Protein AF-A0A2E0Y8W6-F1 (afdb_monomer_lite)

Structure (mmCIF, N/CA/C/O backbone):
data_AF-A0A2E0Y8W6-F1
#
_entry.id   AF-A0A2E0Y8W6-F1
#
loop_
_atom_site.group_PDB
_atom_site.id
_atom_site.type_symbol
_atom_site.label_atom_id
_atom_site.label_alt_id
_atom_site.label_comp_id
_atom_site.label_asym_id
_at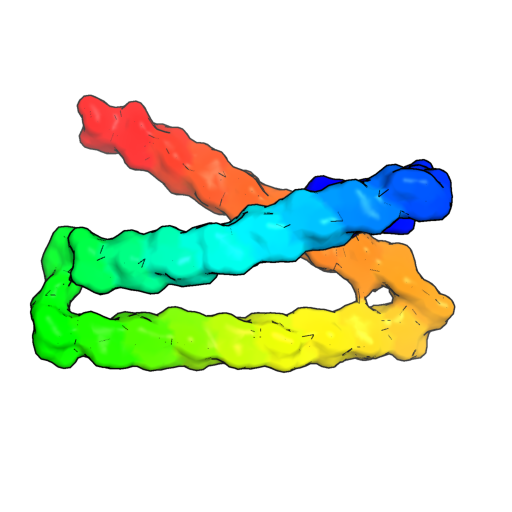om_site.label_entity_id
_atom_site.label_seq_id
_atom_site.pdbx_PDB_ins_code
_atom_site.Cartn_x
_atom_site.Cartn_y
_atom_site.Cartn_z
_atom_site.occupancy
_atom_site.B_iso_or_equiv
_atom_site.auth_seq_id
_atom_site.auth_comp_id
_atom_site.auth_asym_id
_atom_site.auth_atom_id
_atom_site.pdbx_PDB_model_num
ATOM 1 N N . GLY A 1 1 ? 3.434 7.412 -4.539 1.00 54.44 1 GLY A N 1
ATOM 2 C CA . GLY A 1 1 ? 2.607 8.550 -4.978 1.00 54.44 1 GLY A CA 1
ATOM 3 C C . GLY A 1 1 ? 3.491 9.716 -5.358 1.00 54.44 1 GLY A C 1
ATOM 4 O O . GLY A 1 1 ? 4.162 9.628 -6.373 1.00 54.44 1 GLY A O 1
ATOM 5 N N . ALA A 1 2 ? 3.570 10.751 -4.516 1.00 51.50 2 ALA A N 1
ATOM 6 C CA . ALA A 1 2 ? 4.391 11.941 -4.780 1.00 51.50 2 ALA A CA 1
ATOM 7 C C . ALA A 1 2 ? 5.888 11.631 -4.984 1.00 51.50 2 ALA A C 1
ATOM 9 O O . ALA A 1 2 ? 6.490 12.163 -5.902 1.00 51.50 2 ALA A O 1
ATOM 10 N N . ALA A 1 3 ? 6.470 10.703 -4.214 1.00 54.19 3 ALA A N 1
ATOM 11 C CA . ALA A 1 3 ? 7.861 10.272 -4.402 1.00 54.19 3 ALA A CA 1
ATOM 12 C C . ALA A 1 3 ? 8.095 9.479 -5.706 1.00 54.19 3 ALA A C 1
ATOM 14 O O . ALA A 1 3 ? 9.148 9.580 -6.320 1.00 54.19 3 ALA A O 1
ATOM 15 N N . SER A 1 4 ? 7.089 8.728 -6.162 1.00 57.12 4 SER A N 1
ATOM 16 C CA . SER A 1 4 ? 7.111 7.994 -7.437 1.00 57.12 4 SER A CA 1
ATOM 17 C C . SER A 1 4 ? 7.031 8.952 -8.632 1.00 57.12 4 SER A C 1
ATOM 19 O O . SER A 1 4 ? 7.714 8.760 -9.627 1.00 57.12 4 SER A O 1
ATOM 21 N N . LEU A 1 5 ? 6.235 10.019 -8.507 1.00 56.97 5 LEU A N 1
ATOM 22 C CA . LEU A 1 5 ? 6.200 11.124 -9.466 1.00 56.97 5 LEU A CA 1
ATOM 23 C C . LEU A 1 5 ? 7.489 11.957 -9.423 1.00 56.97 5 LEU A C 1
ATOM 25 O O . LEU A 1 5 ? 7.983 12.353 -10.468 1.00 56.97 5 LEU A O 1
ATOM 29 N N . ALA A 1 6 ? 8.076 12.173 -8.245 1.00 55.38 6 ALA A N 1
ATOM 30 C CA . ALA A 1 6 ? 9.354 12.871 -8.107 1.00 55.38 6 ALA A CA 1
ATOM 31 C C . ALA A 1 6 ? 10.516 12.096 -8.759 1.00 55.38 6 ALA A C 1
ATOM 33 O O . ALA A 1 6 ? 11.370 12.709 -9.393 1.00 55.38 6 ALA A O 1
ATOM 34 N N . LEU A 1 7 ? 10.499 10.758 -8.683 1.00 56.00 7 LEU A N 1
ATOM 35 C CA . LEU A 1 7 ? 11.439 9.869 -9.381 1.00 56.00 7 LEU A CA 1
ATOM 36 C C . LEU A 1 7 ? 11.374 9.982 -10.913 1.00 56.00 7 LEU A C 1
ATOM 38 O O . LEU A 1 7 ? 12.354 9.665 -11.578 1.00 56.00 7 LEU A O 1
ATOM 42 N N . LEU A 1 8 ? 10.243 10.425 -11.474 1.00 57.44 8 LEU A N 1
ATOM 43 C CA . LEU A 1 8 ? 10.091 10.665 -12.913 1.00 57.44 8 LEU A CA 1
ATOM 44 C C . LEU A 1 8 ? 10.596 12.050 -13.350 1.00 57.44 8 LEU A C 1
ATOM 46 O O . LEU A 1 8 ? 10.738 12.262 -14.551 1.00 57.44 8 LEU A O 1
ATOM 50 N N . VAL A 1 9 ? 10.815 12.996 -12.422 1.00 63.28 9 VAL A N 1
ATOM 51 C CA . VAL A 1 9 ? 10.927 14.423 -12.776 1.00 63.28 9 VAL A CA 1
ATOM 52 C C . VAL A 1 9 ? 12.262 15.091 -12.395 1.00 63.28 9 VAL A C 1
ATOM 54 O O . VAL A 1 9 ? 12.588 16.063 -13.067 1.00 63.28 9 VAL A O 1
ATOM 57 N N . VAL A 1 10 ? 13.058 14.673 -11.386 1.00 61.12 10 VAL A N 1
ATOM 58 C CA . VAL A 1 10 ? 14.062 15.625 -10.820 1.00 61.12 10 VAL A CA 1
ATOM 59 C C . VAL A 1 10 ? 15.423 15.080 -10.329 1.00 61.12 10 VAL A C 1
ATOM 61 O O . VAL A 1 10 ? 15.516 14.007 -9.738 1.00 61.12 10 VAL A O 1
ATOM 64 N N . ASP A 1 11 ? 16.435 15.940 -10.549 1.00 64.38 11 ASP A N 1
ATOM 65 C CA . ASP A 1 11 ? 17.792 16.120 -9.993 1.00 64.38 11 ASP A CA 1
ATOM 66 C C . ASP A 1 11 ? 18.287 15.255 -8.805 1.00 64.38 11 ASP A C 1
ATOM 68 O O . ASP A 1 11 ? 17.585 15.100 -7.798 1.00 64.38 11 ASP A O 1
ATOM 72 N N . PRO A 1 12 ? 19.583 14.850 -8.815 1.00 66.12 12 PRO A N 1
ATOM 73 C CA . PRO A 1 12 ? 20.219 14.031 -7.770 1.00 66.12 12 PRO A CA 1
ATOM 74 C C . PRO A 1 12 ? 20.109 14.578 -6.338 1.00 66.12 12 PRO A C 1
ATOM 76 O O . PRO A 1 12 ? 20.188 13.811 -5.379 1.00 66.12 12 PRO A O 1
ATOM 79 N N . LEU A 1 13 ? 19.942 15.895 -6.173 1.00 69.75 13 LEU A N 1
ATOM 80 C C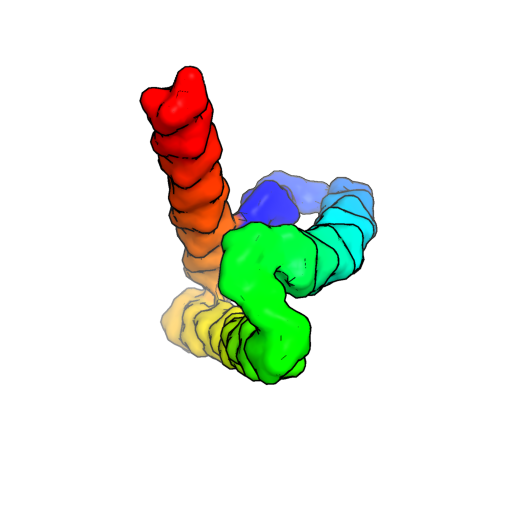A . LEU A 1 13 ? 19.982 16.564 -4.868 1.00 69.75 13 LEU A CA 1
ATOM 81 C C . LEU A 1 13 ? 18.647 16.499 -4.100 1.00 69.75 13 LEU A C 1
ATOM 83 O O . LEU A 1 13 ? 18.641 16.538 -2.870 1.00 69.75 13 LEU A O 1
ATOM 87 N N . VAL A 1 14 ? 17.513 16.371 -4.798 1.00 72.00 14 VAL A N 1
ATOM 88 C CA . VAL A 1 14 ? 16.165 16.362 -4.186 1.00 72.00 14 VAL A CA 1
ATOM 89 C C . VAL A 1 14 ? 15.736 14.948 -3.776 1.00 72.00 14 VAL A C 1
ATOM 91 O O . VAL A 1 14 ? 14.965 14.762 -2.829 1.00 72.00 14 VAL A O 1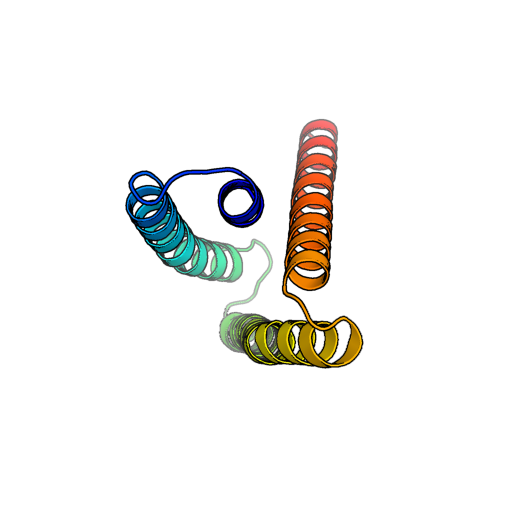
ATOM 94 N N . LEU A 1 15 ? 16.289 13.938 -4.447 1.00 73.44 15 LEU A N 1
ATOM 95 C CA . LEU A 1 15 ? 16.018 12.526 -4.206 1.00 73.44 15 LEU A CA 1
ATOM 96 C C . LEU A 1 15 ? 16.228 12.073 -2.742 1.00 73.44 15 LEU A C 1
ATOM 98 O O . LEU A 1 15 ? 15.307 11.466 -2.189 1.00 73.44 15 LEU A O 1
ATOM 102 N N . PRO A 1 16 ? 17.359 12.364 -2.065 1.00 79.62 16 PRO A N 1
ATOM 103 C CA . PRO A 1 16 ? 17.565 11.903 -0.691 1.00 79.62 16 PRO A CA 1
ATOM 104 C C . PRO A 1 16 ? 16.548 12.508 0.284 1.00 79.62 16 PRO A C 1
ATOM 106 O O . PRO A 1 16 ? 16.040 11.802 1.153 1.00 79.62 16 PRO A O 1
ATOM 109 N N . VAL A 1 17 ? 16.181 13.781 0.110 1.00 80.88 17 VAL A N 1
ATOM 110 C CA . VAL A 1 17 ? 15.181 14.452 0.956 1.00 80.88 17 VAL A CA 1
ATOM 111 C C . VAL A 1 17 ? 13.806 13.805 0.785 1.00 80.88 17 VAL A C 1
ATOM 113 O O . VAL A 1 17 ? 13.134 13.506 1.774 1.00 80.88 17 VAL A O 1
ATOM 116 N N . ALA A 1 18 ? 13.404 13.524 -0.458 1.00 75.62 18 ALA A N 1
ATOM 117 C CA . ALA A 1 18 ? 12.142 12.848 -0.747 1.00 75.62 18 ALA A CA 1
ATOM 118 C C . ALA A 1 18 ? 12.091 11.433 -0.142 1.00 75.62 18 ALA A C 1
ATOM 120 O O . ALA A 1 18 ? 11.068 11.046 0.431 1.00 75.62 18 ALA A O 1
ATOM 121 N N . LEU A 1 19 ? 13.195 10.682 -0.210 1.00 79.12 19 LEU A N 1
ATOM 122 C CA . LEU A 1 19 ? 13.298 9.342 0.375 1.00 79.12 19 LEU A CA 1
ATOM 123 C C . LEU A 1 19 ? 13.245 9.366 1.908 1.00 79.12 19 LEU A C 1
ATOM 125 O O . LEU A 1 19 ? 12.554 8.534 2.500 1.00 79.12 19 LEU A O 1
ATOM 129 N N . VAL A 1 20 ? 13.912 10.329 2.553 1.00 84.44 20 VAL A N 1
ATOM 130 C CA . VAL A 1 20 ? 13.868 10.507 4.016 1.00 84.44 20 VAL A CA 1
ATOM 131 C C . VAL A 1 20 ? 12.450 10.839 4.477 1.00 84.44 20 VAL A C 1
ATOM 133 O O . VAL A 1 20 ? 11.925 10.174 5.373 1.00 84.44 20 VAL A O 1
ATOM 136 N N . LEU A 1 21 ? 11.791 11.803 3.829 1.00 80.56 21 LEU A N 1
ATOM 137 C CA . LEU A 1 21 ? 10.406 12.162 4.147 1.00 80.56 21 LEU A CA 1
ATOM 138 C C . LEU A 1 21 ? 9.452 10.983 3.923 1.00 80.56 21 LEU A C 1
ATOM 140 O O . LEU A 1 21 ? 8.598 10.711 4.767 1.00 80.56 21 LEU A O 1
ATOM 144 N N . GLN A 1 22 ? 9.622 10.231 2.833 1.00 80.31 22 GLN A N 1
ATOM 145 C CA . GLN A 1 22 ? 8.838 9.022 2.582 1.00 80.31 22 GLN A CA 1
ATOM 146 C C . GLN A 1 22 ? 9.080 7.946 3.652 1.00 80.31 22 GLN A C 1
ATOM 148 O O . GLN A 1 22 ? 8.143 7.241 4.032 1.00 80.31 22 GLN A O 1
ATOM 153 N N . GLY A 1 23 ? 10.320 7.791 4.123 1.00 80.62 23 GLY A N 1
ATOM 154 C CA . GLY A 1 23 ? 10.672 6.900 5.227 1.00 80.62 23 GLY A CA 1
ATOM 155 C C . GLY A 1 23 ? 9.931 7.267 6.509 1.00 80.62 23 GLY A C 1
ATOM 156 O O . GLY A 1 23 ? 9.260 6.413 7.089 1.00 80.62 23 GLY A O 1
ATOM 157 N N . LEU A 1 24 ? 9.983 8.544 6.889 1.00 83.81 24 LEU A N 1
ATOM 158 C CA . LEU A 1 24 ? 9.343 9.054 8.100 1.00 83.81 24 LEU A CA 1
ATOM 159 C C . LEU A 1 24 ? 7.820 8.875 8.065 1.00 83.81 24 LEU A C 1
ATOM 161 O O . LEU A 1 24 ? 7.240 8.335 9.004 1.00 83.81 24 LEU A O 1
ATOM 165 N N . VAL A 1 25 ? 7.186 9.274 6.958 1.00 82.94 25 VAL A N 1
ATOM 166 C CA . VAL A 1 25 ? 5.734 9.140 6.763 1.00 82.94 25 VAL A CA 1
ATOM 167 C C . VAL A 1 25 ? 5.303 7.673 6.801 1.00 82.94 25 VAL A C 1
ATOM 169 O O . VAL A 1 25 ? 4.284 7.345 7.401 1.00 82.94 25 VAL A O 1
ATOM 172 N N . ARG A 1 26 ? 6.072 6.769 6.185 1.00 80.12 26 ARG A N 1
ATOM 173 C CA . ARG A 1 26 ? 5.748 5.335 6.171 1.00 80.12 26 ARG A CA 1
ATOM 174 C C . ARG A 1 26 ? 5.860 4.708 7.560 1.00 80.12 26 ARG A C 1
ATOM 176 O O . ARG A 1 26 ? 4.996 3.917 7.928 1.00 80.12 26 ARG A O 1
ATOM 183 N N . ALA A 1 27 ? 6.904 5.056 8.311 1.00 80.31 27 ALA A N 1
ATOM 184 C CA . ALA A 1 27 ? 7.118 4.528 9.654 1.00 80.31 27 ALA A CA 1
ATOM 185 C C . ALA A 1 27 ? 6.007 4.966 10.619 1.00 80.31 27 ALA A C 1
ATOM 187 O O . ALA A 1 27 ? 5.496 4.141 11.372 1.00 80.31 27 ALA A O 1
ATOM 188 N N . SER A 1 28 ? 5.585 6.232 10.560 1.00 82.56 28 SER A N 1
ATOM 189 C CA . SER A 1 28 ? 4.516 6.742 11.425 1.00 82.56 28 SER A CA 1
ATOM 190 C C . SER A 1 28 ? 3.134 6.195 11.054 1.00 82.56 28 SER A C 1
ATOM 192 O O . SER A 1 28 ? 2.357 5.850 11.944 1.00 82.56 28 SER A O 1
ATOM 194 N N . LEU A 1 29 ? 2.834 6.057 9.757 1.00 85.62 29 LEU A N 1
ATOM 195 C CA . LEU A 1 29 ? 1.549 5.530 9.283 1.00 85.62 29 LEU A CA 1
ATOM 196 C C . LEU A 1 29 ? 1.278 4.104 9.759 1.00 85.62 29 LEU A C 1
ATOM 198 O O . LEU A 1 29 ? 0.143 3.808 10.121 1.00 85.62 29 LEU A O 1
ATOM 202 N N . MET A 1 30 ? 2.295 3.237 9.778 1.00 84.81 30 MET A N 1
ATOM 203 C CA . MET A 1 30 ? 2.132 1.847 10.216 1.00 84.81 30 MET A CA 1
ATOM 204 C C . MET A 1 30 ? 1.618 1.770 11.659 1.00 84.81 30 MET A C 1
ATOM 206 O O . MET A 1 30 ? 0.674 1.037 11.948 1.00 84.81 30 MET A O 1
ATOM 210 N N . THR A 1 31 ? 2.190 2.579 12.552 1.00 84.62 31 THR A N 1
ATOM 211 C CA . THR A 1 31 ? 1.788 2.637 13.961 1.00 84.62 31 THR A CA 1
ATOM 212 C C . THR A 1 31 ? 0.366 3.166 14.114 1.00 84.62 31 THR A C 1
ATOM 214 O O . THR A 1 31 ? -0.442 2.569 14.821 1.00 84.62 31 THR A O 1
ATOM 217 N N . VAL A 1 32 ? 0.035 4.252 13.409 1.00 85.81 32 VAL A N 1
ATOM 218 C CA . VAL A 1 32 ? -1.311 4.845 13.443 1.00 85.81 32 VAL A CA 1
ATOM 219 C C . VAL A 1 32 ? -2.362 3.864 12.923 1.00 85.81 32 VAL A C 1
ATOM 221 O O . VAL A 1 32 ? -3.421 3.744 13.530 1.00 85.81 32 VAL A O 1
ATOM 224 N N . LEU A 1 33 ? -2.074 3.136 11.841 1.00 83.81 33 LEU A N 1
ATOM 225 C CA . LEU A 1 33 ? -2.983 2.142 11.261 1.00 83.81 33 LEU A CA 1
ATOM 226 C C . LEU A 1 33 ? -3.320 1.022 12.249 1.00 83.81 33 LEU A C 1
ATOM 228 O O . LEU A 1 33 ? -4.490 0.675 12.388 1.00 83.81 33 LEU A O 1
ATOM 232 N N . ILE A 1 34 ? -2.321 0.492 12.959 1.00 84.44 34 ILE A N 1
ATOM 233 C CA . ILE A 1 34 ? -2.538 -0.561 13.960 1.00 84.44 34 ILE A CA 1
ATOM 234 C C . ILE A 1 34 ? -3.327 -0.022 15.156 1.00 84.44 34 ILE A C 1
ATOM 236 O O . ILE A 1 34 ? -4.281 -0.667 15.584 1.00 84.44 34 ILE A O 1
ATOM 240 N N . LEU A 1 35 ? -2.974 1.161 15.672 1.00 84.44 35 LEU A N 1
ATOM 241 C CA . LEU A 1 35 ? -3.714 1.777 16.778 1.00 84.44 35 LEU A CA 1
ATOM 242 C C . LEU A 1 35 ? -5.176 2.023 16.393 1.00 84.44 35 LEU A C 1
ATOM 244 O O . LEU A 1 35 ? -6.074 1.613 17.115 1.00 84.44 35 LEU A O 1
ATOM 248 N N . THR A 1 36 ? -5.414 2.568 15.200 1.00 83.88 36 THR A N 1
ATOM 249 C CA . THR A 1 36 ? -6.769 2.800 14.673 1.00 83.88 36 THR A CA 1
ATOM 250 C C . THR A 1 36 ? -7.557 1.496 14.529 1.00 83.88 36 THR A C 1
ATOM 252 O O . THR A 1 36 ? -8.758 1.469 14.779 1.00 83.88 36 THR A O 1
ATOM 255 N N . LEU A 1 37 ? -6.899 0.405 14.124 1.00 80.56 37 LEU A N 1
ATOM 256 C CA . LEU A 1 37 ? -7.523 -0.913 14.016 1.00 80.56 37 LEU A CA 1
ATOM 257 C C . LEU A 1 37 ? -7.949 -1.449 15.391 1.00 80.56 37 LEU A C 1
ATOM 259 O O . LEU A 1 37 ? -9.045 -1.983 15.518 1.00 80.56 37 LEU A O 1
ATOM 263 N N . VAL A 1 38 ? -7.092 -1.310 16.407 1.00 78.69 38 VAL A N 1
ATOM 264 C CA . VAL A 1 38 ? -7.340 -1.804 17.773 1.00 78.69 38 VAL A CA 1
ATOM 265 C C . VAL A 1 38 ? -8.359 -0.941 18.519 1.00 78.69 38 VAL A C 1
ATOM 267 O O . VAL A 1 38 ? -9.160 -1.470 19.284 1.00 78.69 38 VAL A O 1
ATOM 270 N N . GLU A 1 39 ? -8.361 0.367 18.279 1.00 82.06 39 GLU A N 1
ATOM 271 C CA . GLU A 1 39 ? -9.297 1.326 18.881 1.00 82.06 39 GLU A CA 1
ATOM 272 C C . GLU A 1 39 ? -10.656 1.373 18.160 1.00 82.06 39 GLU A C 1
ATOM 274 O O . GLU A 1 39 ? -11.535 2.148 18.543 1.00 82.06 39 GLU A O 1
ATOM 279 N N . LEU A 1 40 ? -10.851 0.561 17.114 1.00 82.06 40 LEU A N 1
ATOM 280 C CA . LEU A 1 40 ? -12.049 0.612 16.288 1.00 82.06 40 LEU A CA 1
ATOM 281 C C . LEU A 1 40 ? -13.306 0.265 17.118 1.00 82.06 40 LEU A C 1
ATOM 283 O O . LEU A 1 40 ? -13.406 -0.845 17.655 1.00 82.06 40 LEU A O 1
ATOM 287 N N . PRO A 1 41 ? -14.301 1.171 17.212 1.00 67.81 41 PRO A N 1
ATOM 288 C CA . PRO A 1 41 ? -15.495 0.936 18.014 1.00 67.81 41 PRO A CA 1
ATOM 289 C C . PRO A 1 41 ? -16.286 -0.248 17.447 1.00 67.81 41 PRO A C 1
ATOM 291 O O . PRO A 1 41 ? -16.684 -0.251 16.284 1.00 67.81 41 PRO A O 1
ATOM 294 N N . GLY A 1 42 ? -16.502 -1.267 18.280 1.00 71.94 42 GLY A N 1
ATOM 295 C CA . GLY A 1 42 ? -17.152 -2.525 17.893 1.00 71.94 42 GLY A CA 1
ATOM 296 C C . GLY A 1 42 ? -16.193 -3.703 17.697 1.00 71.94 42 GLY A C 1
ATOM 297 O O . GLY A 1 42 ? -16.662 -4.833 17.546 1.00 71.94 42 GLY A O 1
ATOM 298 N N . LEU A 1 43 ? -14.874 -3.484 17.753 1.00 78.50 43 LEU A N 1
ATOM 299 C CA . LEU A 1 43 ? -13.906 -4.574 17.821 1.00 78.50 43 LEU A CA 1
ATOM 300 C C . LEU A 1 43 ? -13.809 -5.095 19.262 1.00 78.50 43 LEU A C 1
ATOM 302 O O . LEU A 1 43 ? -13.235 -4.457 20.139 1.00 78.50 43 LEU A O 1
ATOM 306 N N . ASP A 1 44 ? -14.387 -6.270 19.510 1.00 79.94 44 ASP A N 1
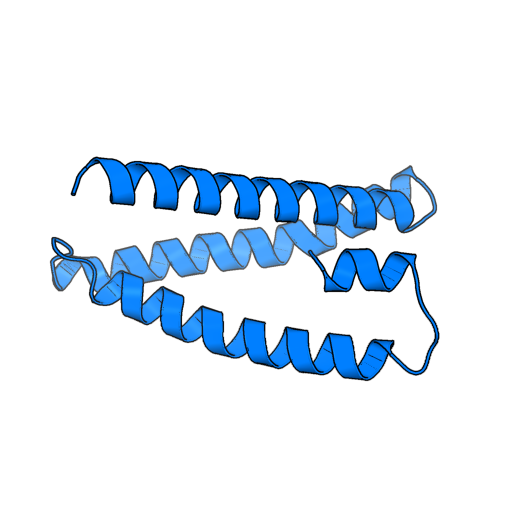ATOM 307 C CA . ASP A 1 44 ? -14.217 -6.973 20.786 1.00 79.94 44 ASP A CA 1
ATOM 308 C C . ASP A 1 44 ? -12.733 -7.351 20.968 1.00 79.94 44 ASP A C 1
ATOM 310 O O . ASP A 1 44 ? -12.071 -7.787 20.020 1.00 79.94 44 ASP A O 1
ATOM 314 N N . ALA A 1 45 ? -12.207 -7.225 22.190 1.00 78.44 45 ALA A N 1
ATOM 315 C CA . ALA A 1 45 ? -10.810 -7.510 22.522 1.00 78.44 45 ALA A CA 1
ATOM 316 C C . ALA A 1 45 ? -10.395 -8.936 22.115 1.00 78.44 45 ALA A C 1
ATOM 318 O O . ALA A 1 45 ? -9.246 -9.171 21.737 1.00 78.44 45 ALA A O 1
ATOM 319 N N . ARG A 1 46 ? -11.348 -9.880 22.095 1.00 83.56 46 ARG A N 1
ATOM 320 C CA . ARG A 1 46 ? -11.125 -11.255 21.616 1.00 83.56 46 ARG A CA 1
ATOM 321 C C . ARG A 1 46 ? -10.760 -11.351 20.126 1.00 83.56 46 ARG A C 1
ATOM 323 O O . ARG A 1 46 ? -10.182 -12.350 19.706 1.00 83.56 46 ARG A O 1
ATOM 330 N N . TYR A 1 47 ? -11.100 -10.338 19.330 1.00 84.06 47 TYR A N 1
ATOM 331 C CA . TYR A 1 47 ? -10.835 -10.267 17.890 1.00 84.06 47 TYR A CA 1
ATOM 332 C C . TYR A 1 47 ? -9.678 -9.333 17.525 1.00 84.06 47 TYR A C 1
ATOM 334 O O . TYR A 1 47 ? -9.267 -9.303 16.368 1.00 84.06 47 TYR A O 1
ATOM 342 N N . ALA A 1 48 ? -9.096 -8.612 18.487 1.00 82.25 48 ALA A N 1
ATOM 343 C CA . ALA A 1 48 ? -7.966 -7.720 18.224 1.00 82.25 48 ALA A CA 1
ATOM 344 C C . ALA A 1 48 ? -6.770 -8.463 17.596 1.00 82.25 48 ALA A C 1
ATOM 346 O O . ALA A 1 48 ? -6.147 -7.970 16.652 1.00 82.25 48 ALA A O 1
ATOM 347 N N . GLY A 1 49 ? -6.497 -9.690 18.059 1.00 84.56 49 GLY A N 1
ATOM 348 C CA . GLY A 1 49 ? -5.441 -10.541 17.504 1.00 84.56 49 GLY A CA 1
ATOM 349 C C . GLY A 1 49 ? -5.716 -11.001 16.068 1.00 84.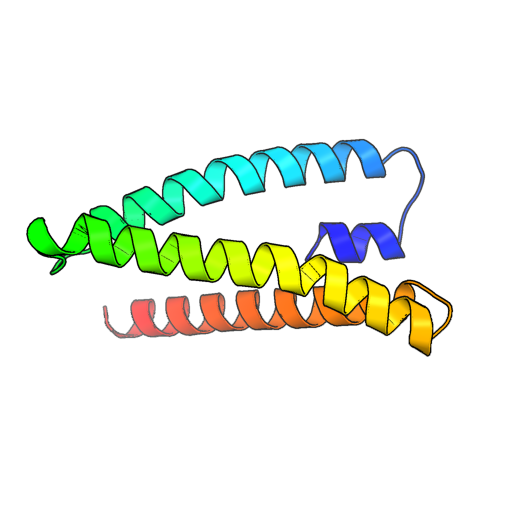56 49 GLY A C 1
ATOM 350 O O . GLY A 1 49 ? -4.816 -10.968 15.232 1.00 84.56 49 GLY A O 1
ATOM 351 N N . THR A 1 50 ? -6.957 -11.376 15.743 1.00 88.19 50 THR A N 1
ATOM 352 C CA . THR A 1 50 ? -7.341 -11.799 14.382 1.00 88.19 50 THR A CA 1
ATOM 353 C C . THR A 1 50 ? -7.412 -10.625 13.411 1.00 88.19 50 THR A C 1
ATOM 355 O O . THR A 1 50 ? -6.941 -10.752 12.281 1.00 88.19 50 THR A O 1
ATOM 358 N N . ALA A 1 51 ? -7.912 -9.467 13.848 1.00 86.25 51 ALA A N 1
ATOM 359 C CA . ALA A 1 51 ? -7.889 -8.235 13.063 1.00 86.25 51 ALA A CA 1
ATOM 360 C C . ALA A 1 51 ? -6.448 -7.816 12.735 1.00 86.25 51 ALA A C 1
ATOM 362 O O . ALA A 1 51 ? -6.130 -7.548 11.574 1.00 86.25 51 ALA A O 1
ATOM 363 N N . SER A 1 52 ? -5.559 -7.834 13.734 1.00 83.69 52 SER A N 1
ATOM 364 C CA . SER A 1 52 ? -4.135 -7.540 13.533 1.00 83.69 52 SER A CA 1
ATOM 365 C C . SER A 1 52 ? -3.495 -8.551 12.579 1.00 83.69 52 SER A C 1
ATOM 367 O O . SER A 1 52 ? -2.808 -8.158 11.640 1.00 83.69 52 SER A O 1
ATOM 369 N N . GLY A 1 53 ? -3.775 -9.848 12.750 1.00 88.31 53 GLY A N 1
ATOM 370 C CA . GLY A 1 53 ? -3.289 -10.901 11.854 1.00 88.31 53 GLY A CA 1
ATOM 371 C C . GLY A 1 53 ? -3.728 -10.710 10.397 1.00 88.31 53 GLY A C 1
ATOM 372 O O . GLY A 1 53 ? -2.915 -10.881 9.488 1.00 88.31 53 GLY A O 1
ATOM 373 N N . LEU A 1 54 ? -4.973 -10.288 10.156 1.00 90.31 54 LEU A N 1
ATOM 374 C CA . LEU A 1 54 ? -5.470 -9.977 8.811 1.00 90.31 54 LEU A CA 1
ATOM 375 C C . LEU A 1 54 ? -4.764 -8.752 8.210 1.00 90.31 54 LEU A C 1
ATOM 377 O O . LEU A 1 54 ? -4.364 -8.788 7.045 1.00 90.31 54 LEU A O 1
ATOM 381 N N . PHE A 1 55 ? -4.570 -7.697 9.007 1.00 87.12 55 PHE A N 1
ATOM 382 C CA . PHE A 1 55 ? -3.831 -6.503 8.594 1.00 87.12 55 PHE A CA 1
ATOM 383 C C . PHE A 1 55 ? -2.390 -6.843 8.187 1.00 87.12 55 PHE A C 1
ATOM 385 O O . PHE A 1 55 ? -1.951 -6.469 7.098 1.00 87.12 55 PHE A O 1
ATOM 392 N N . PHE A 1 56 ? -1.678 -7.616 9.011 1.00 87.56 56 PHE A N 1
ATOM 393 C CA . PHE A 1 56 ? -0.321 -8.065 8.698 1.00 87.56 56 PHE A CA 1
ATOM 394 C C . PHE A 1 56 ? -0.281 -8.993 7.483 1.00 87.56 56 PHE A C 1
ATOM 396 O O . PHE A 1 56 ? 0.577 -8.823 6.626 1.00 87.56 56 PHE A O 1
ATOM 403 N N . THR A 1 57 ? -1.237 -9.914 7.343 1.00 91.94 57 THR A N 1
ATOM 404 C CA . THR A 1 57 ? -1.311 -10.797 6.165 1.00 91.94 57 THR A CA 1
ATOM 405 C C . THR A 1 57 ? -1.452 -9.986 4.877 1.00 91.94 57 THR A C 1
ATOM 407 O O . THR A 1 57 ? -0.745 -10.237 3.902 1.00 91.94 57 THR A O 1
ATOM 410 N N . ALA A 1 58 ? -2.320 -8.971 4.870 1.00 89.75 58 ALA A N 1
ATOM 411 C CA . ALA A 1 58 ? -2.457 -8.074 3.727 1.00 89.75 58 ALA A CA 1
ATOM 412 C C . ALA A 1 58 ? -1.167 -7.275 3.459 1.00 89.75 58 ALA A C 1
ATOM 414 O O . ALA A 1 58 ? -0.794 -7.091 2.298 1.00 89.75 58 ALA A O 1
ATOM 415 N N . ALA A 1 59 ? -0.471 -6.834 4.513 1.00 87.06 59 ALA A N 1
ATOM 416 C CA . ALA A 1 59 ? 0.799 -6.122 4.398 1.00 87.06 59 ALA A CA 1
ATOM 417 C C . ALA A 1 59 ? 1.910 -6.998 3.796 1.00 87.06 59 ALA A C 1
ATOM 419 O O . ALA A 1 59 ? 2.610 -6.535 2.898 1.00 87.06 59 ALA A O 1
ATOM 420 N N . GLU A 1 60 ? 2.033 -8.257 4.218 1.00 91.25 60 GLU A N 1
ATOM 421 C CA . GLU A 1 60 ? 3.010 -9.212 3.674 1.00 91.25 60 GLU A CA 1
ATOM 422 C C . GLU A 1 60 ? 2.725 -9.525 2.201 1.00 91.25 60 GLU A C 1
ATOM 424 O O . GLU A 1 60 ? 3.615 -9.433 1.354 1.00 91.25 60 GLU A O 1
ATOM 429 N N . VAL A 1 61 ? 1.462 -9.805 1.857 1.00 92.69 61 VAL A N 1
ATOM 430 C CA . VAL A 1 61 ? 1.061 -10.048 0.462 1.00 92.69 61 VAL A CA 1
ATOM 431 C C . VAL A 1 61 ? 1.360 -8.824 -0.405 1.00 92.69 61 VAL A C 1
ATOM 433 O O . VAL A 1 61 ? 1.941 -8.961 -1.479 1.00 92.69 61 VAL A O 1
ATOM 436 N N . GLY A 1 62 ? 1.029 -7.617 0.059 1.00 87.94 62 GLY A N 1
ATOM 437 C CA . GLY A 1 62 ? 1.358 -6.380 -0.653 1.00 87.94 62 GLY A CA 1
ATOM 438 C C . GLY A 1 62 ? 2.867 -6.128 -0.762 1.00 87.94 62 GLY A C 1
ATOM 439 O O . GLY A 1 62 ? 3.346 -5.705 -1.816 1.00 87.94 62 GLY A O 1
ATOM 440 N N . GLY A 1 63 ? 3.618 -6.423 0.301 1.00 85.94 63 GLY A N 1
ATOM 441 C CA . GLY A 1 63 ? 5.071 -6.280 0.372 1.00 85.94 63 GLY A CA 1
ATOM 442 C C . GLY A 1 63 ? 5.813 -7.204 -0.590 1.00 85.94 63 GLY A C 1
ATOM 443 O O . GLY A 1 63 ? 6.831 -6.801 -1.145 1.00 85.94 63 GLY A O 1
ATOM 444 N N . VAL A 1 64 ? 5.269 -8.396 -0.847 1.00 93.19 64 VAL A N 1
ATOM 445 C CA . VAL A 1 64 ? 5.797 -9.351 -1.833 1.00 93.19 64 VAL A CA 1
ATOM 446 C C . VAL A 1 64 ? 5.316 -9.018 -3.250 1.00 93.19 64 VAL A C 1
ATOM 448 O O . VAL A 1 64 ? 6.119 -8.987 -4.184 1.00 93.19 64 VAL A O 1
ATOM 451 N N . LEU A 1 65 ? 4.026 -8.716 -3.433 1.00 90.06 65 LEU A N 1
ATOM 452 C CA . LEU A 1 65 ? 3.461 -8.409 -4.753 1.00 90.06 65 LEU A CA 1
ATOM 453 C C . LEU A 1 65 ? 4.018 -7.117 -5.362 1.00 90.06 65 LEU A C 1
ATOM 455 O O . LEU A 1 65 ? 4.125 -7.030 -6.583 1.00 90.06 65 LEU A O 1
ATOM 459 N N . GLY A 1 66 ? 4.389 -6.125 -4.550 1.00 88.56 66 GLY A N 1
ATOM 460 C CA . GLY A 1 66 ? 4.946 -4.860 -5.036 1.00 88.56 66 GLY A CA 1
ATOM 461 C C . GLY A 1 66 ? 6.231 -5.042 -5.862 1.00 88.56 66 GLY A C 1
ATOM 462 O O . GLY A 1 66 ? 6.233 -4.705 -7.048 1.00 88.56 66 GLY A O 1
ATOM 463 N N . PRO A 1 67 ? 7.318 -5.585 -5.281 1.00 88.44 67 PRO A N 1
ATOM 464 C CA . PRO A 1 67 ? 8.564 -5.857 -5.995 1.00 88.44 67 PRO A CA 1
ATOM 465 C C . PRO A 1 67 ? 8.402 -6.869 -7.130 1.00 88.44 67 PRO A C 1
ATOM 467 O O . PRO A 1 67 ? 8.960 -6.653 -8.202 1.00 88.44 67 PRO A O 1
ATOM 470 N N . LEU A 1 68 ? 7.614 -7.934 -6.930 1.00 92.50 68 LEU A N 1
ATOM 471 C CA . LEU A 1 68 ? 7.373 -8.933 -7.977 1.00 92.50 68 LEU A CA 1
ATOM 472 C C . LEU A 1 68 ? 6.657 -8.328 -9.189 1.00 92.50 68 LEU A C 1
ATOM 474 O O . LEU A 1 68 ? 7.072 -8.555 -10.322 1.00 92.50 68 LEU A O 1
ATOM 478 N N . GLY A 1 69 ? 5.617 -7.523 -8.963 1.00 89.88 69 GLY A N 1
ATOM 479 C CA . GLY A 1 69 ? 4.893 -6.842 -10.034 1.00 89.88 69 GLY A CA 1
ATOM 480 C C . GLY A 1 69 ? 5.759 -5.817 -10.765 1.00 89.88 69 GLY A C 1
ATOM 481 O O . GLY A 1 69 ? 5.707 -5.737 -11.991 1.00 89.88 69 GLY A O 1
ATOM 482 N N . LEU A 1 70 ? 6.595 -5.067 -10.037 1.00 89.19 70 LEU A N 1
ATOM 483 C CA . LEU A 1 70 ? 7.562 -4.144 -10.638 1.00 89.19 70 LEU A CA 1
ATOM 484 C C . LEU A 1 70 ? 8.616 -4.870 -11.478 1.00 89.19 70 LEU A C 1
ATOM 486 O O . LEU A 1 70 ? 8.901 -4.421 -12.585 1.00 89.19 70 LEU A O 1
ATOM 490 N N . GLY A 1 71 ? 9.164 -5.977 -10.971 1.00 89.25 71 GLY A N 1
ATOM 491 C CA . GLY A 1 71 ? 10.139 -6.804 -11.683 1.00 89.25 71 GLY A CA 1
ATOM 492 C C . GLY A 1 71 ? 9.548 -7.409 -12.952 1.00 89.25 71 GLY A C 1
ATOM 493 O O . GLY A 1 71 ? 10.103 -7.233 -14.028 1.00 89.25 71 GLY A O 1
ATOM 494 N N . PHE A 1 72 ? 8.354 -7.998 -12.859 1.00 92.00 72 PHE A N 1
ATOM 495 C CA . PHE A 1 72 ? 7.646 -8.528 -14.025 1.00 92.00 72 PHE A CA 1
ATOM 496 C C . PHE A 1 72 ? 7.396 -7.452 -15.089 1.00 92.00 72 PHE A C 1
ATOM 498 O O . PHE A 1 72 ? 7.600 -7.676 -16.281 1.00 92.00 72 PHE A O 1
ATOM 505 N N . LEU A 1 73 ? 6.970 -6.258 -14.670 1.00 89.38 73 LEU A N 1
ATOM 506 C CA . LEU A 1 73 ? 6.697 -5.175 -15.608 1.00 89.38 73 LEU A CA 1
ATOM 507 C C . LEU A 1 73 ? 7.987 -4.627 -16.236 1.00 89.38 73 LEU A C 1
ATOM 509 O O . LEU A 1 73 ? 7.973 -4.246 -17.406 1.00 89.38 73 LEU A O 1
ATOM 513 N N . TYR A 1 74 ? 9.098 -4.633 -15.497 1.00 89.12 74 TYR A N 1
ATOM 514 C CA . TYR A 1 74 ? 10.424 -4.335 -16.032 1.00 89.12 74 TYR A CA 1
ATOM 515 C C . TYR A 1 74 ? 10.852 -5.372 -17.077 1.00 89.12 74 TYR A C 1
ATOM 517 O O . TYR A 1 74 ? 11.240 -4.981 -18.175 1.00 89.12 74 TYR A O 1
ATOM 525 N N . ASP A 1 75 ? 10.706 -6.667 -16.789 1.00 90.75 75 ASP A N 1
ATOM 526 C CA . ASP A 1 75 ? 11.110 -7.750 -17.695 1.00 90.75 75 ASP A CA 1
ATOM 527 C C . ASP A 1 75 ? 10.356 -7.700 -19.033 1.00 90.75 75 ASP A C 1
ATOM 529 O O . ASP A 1 75 ? 10.933 -7.954 -20.089 1.00 90.75 75 ASP A O 1
ATOM 533 N N . VAL A 1 76 ? 9.071 -7.329 -19.006 1.00 91.94 76 VAL A N 1
ATOM 534 C CA . VAL A 1 76 ? 8.231 -7.254 -20.214 1.00 91.94 76 VAL A CA 1
ATOM 535 C C . VAL A 1 76 ? 8.436 -5.952 -20.995 1.00 91.94 76 VAL A C 1
ATOM 537 O O . VAL A 1 76 ? 8.341 -5.954 -22.221 1.00 91.94 76 VAL A O 1
ATOM 540 N N . THR A 1 77 ? 8.689 -4.826 -20.317 1.00 89.06 77 THR A N 1
ATOM 541 C CA . THR A 1 77 ? 8.766 -3.501 -20.971 1.00 89.06 77 THR A CA 1
ATOM 542 C C . THR A 1 77 ? 10.191 -3.002 -21.211 1.00 89.06 77 THR A C 1
ATOM 544 O O . THR A 1 77 ? 10.378 -2.029 -21.941 1.00 89.06 77 THR A O 1
ATOM 547 N N . GLY A 1 78 ? 11.196 -3.652 -20.619 1.00 85.19 78 GLY A N 1
ATOM 548 C CA . GLY A 1 78 ? 12.608 -3.280 -20.717 1.00 85.19 78 GLY A CA 1
ATOM 549 C C . GLY A 1 78 ? 12.986 -2.005 -19.953 1.00 85.19 78 GLY A C 1
ATOM 550 O O . GLY A 1 78 ? 14.077 -1.476 -20.161 1.00 85.19 78 GLY A O 1
ATOM 551 N N . GLY A 1 79 ? 12.107 -1.475 -19.093 1.00 84.06 79 GLY A N 1
ATOM 552 C CA . GLY A 1 79 ? 12.361 -0.235 -18.358 1.00 84.06 79 GLY A CA 1
ATOM 553 C C . GLY A 1 79 ? 11.418 0.008 -17.177 1.00 84.06 79 GLY A C 1
ATOM 554 O O . GLY A 1 79 ? 10.402 -0.655 -17.002 1.00 84.06 79 GLY A O 1
ATOM 555 N N . PHE A 1 80 ? 11.750 0.995 -16.339 1.00 80.62 80 PHE A N 1
ATOM 556 C CA . PHE A 1 80 ? 11.015 1.274 -15.094 1.00 80.62 80 PHE A CA 1
ATOM 557 C C . PHE A 1 80 ? 9.793 2.184 -15.257 1.00 80.62 80 PHE A C 1
ATOM 559 O O . PHE A 1 80 ? 8.967 2.264 -14.346 1.00 80.62 80 PHE A O 1
ATOM 566 N N . SER A 1 81 ? 9.644 2.863 -16.398 1.00 83.38 81 SER A N 1
ATOM 567 C CA . SER A 1 81 ? 8.568 3.839 -16.615 1.00 83.38 81 SER A CA 1
ATOM 568 C C . SER A 1 81 ? 7.182 3.219 -16.441 1.00 83.38 81 SER A C 1
ATOM 570 O O . SER A 1 81 ? 6.333 3.791 -15.762 1.00 83.38 81 SER A O 1
ATOM 572 N N . ALA A 1 82 ? 6.965 2.011 -16.972 1.00 82.88 82 ALA A N 1
ATOM 573 C CA . ALA A 1 82 ? 5.705 1.288 -16.813 1.00 82.88 82 ALA A CA 1
ATOM 574 C C . ALA A 1 82 ? 5.403 0.971 -15.334 1.00 82.88 82 ALA A C 1
ATOM 576 O O . ALA A 1 82 ? 4.281 1.185 -14.871 1.00 82.88 82 ALA A O 1
ATOM 577 N N . GLY A 1 83 ? 6.418 0.553 -14.568 1.00 85.06 83 GLY A N 1
ATOM 578 C CA . GLY A 1 83 ? 6.326 0.341 -13.117 1.00 85.06 83 GLY A CA 1
ATOM 579 C C . GLY A 1 83 ? 5.977 1.608 -12.345 1.00 85.06 83 GLY A C 1
ATOM 580 O O . GLY A 1 83 ? 5.099 1.597 -11.480 1.00 85.06 83 GLY A O 1
ATOM 581 N N . LEU A 1 84 ? 6.609 2.726 -12.694 1.00 83.31 84 LEU A N 1
ATOM 582 C CA . LEU A 1 84 ? 6.340 4.031 -12.090 1.00 83.31 84 LEU A CA 1
ATOM 583 C C . LEU A 1 84 ? 4.912 4.514 -12.379 1.00 83.31 84 LEU A C 1
ATOM 585 O O . LEU A 1 84 ? 4.241 5.002 -11.462 1.00 83.31 84 LEU A O 1
ATOM 589 N N . TYR A 1 85 ? 4.411 4.331 -13.605 1.00 83.94 85 TYR A N 1
ATOM 590 C CA . TYR A 1 85 ? 3.017 4.633 -13.938 1.00 83.94 85 TYR A CA 1
ATOM 591 C C . TYR A 1 85 ? 2.042 3.751 -13.156 1.00 83.94 85 TYR A C 1
ATOM 593 O O . TYR A 1 85 ? 1.082 4.275 -12.590 1.00 83.94 85 TYR A O 1
ATOM 601 N N . ALA A 1 86 ? 2.312 2.448 -13.044 1.00 85.69 86 ALA A N 1
ATOM 602 C CA . ALA A 1 86 ? 1.482 1.529 -12.268 1.00 85.69 86 ALA A CA 1
ATOM 603 C C . ALA A 1 86 ? 1.419 1.925 -10.780 1.00 85.69 86 ALA A C 1
ATOM 605 O O . ALA A 1 86 ? 0.331 2.067 -10.218 1.00 85.69 86 ALA A O 1
ATOM 606 N N . LEU A 1 87 ? 2.567 2.204 -10.151 1.00 85.06 87 LEU A N 1
ATOM 607 C CA . LEU A 1 87 ? 2.624 2.682 -8.762 1.00 85.06 87 LEU A CA 1
ATOM 608 C C . LEU A 1 87 ? 1.890 4.012 -8.572 1.00 85.06 87 LEU A C 1
ATOM 610 O O . LEU A 1 87 ? 1.241 4.235 -7.545 1.00 85.06 87 LEU A O 1
ATOM 614 N N . THR A 1 88 ? 1.994 4.909 -9.551 1.00 83.62 88 THR A N 1
ATOM 615 C CA . THR A 1 88 ? 1.305 6.203 -9.523 1.00 83.62 88 THR A CA 1
ATOM 616 C C . THR A 1 88 ? -0.206 6.018 -9.629 1.00 83.62 88 THR A C 1
ATOM 618 O O . THR A 1 88 ? -0.941 6.630 -8.854 1.00 83.62 88 THR A O 1
ATOM 621 N N . ALA A 1 89 ? -0.670 5.128 -10.509 1.00 86.94 89 ALA A N 1
ATOM 622 C CA . ALA A 1 89 ? -2.083 4.799 -10.665 1.00 86.94 89 ALA A CA 1
ATOM 623 C C . ALA A 1 89 ? -2.677 4.197 -9.381 1.00 86.94 89 ALA A C 1
ATOM 625 O O . ALA A 1 89 ? -3.722 4.657 -8.919 1.00 86.94 89 ALA A O 1
ATOM 626 N N . VAL A 1 90 ? -1.982 3.243 -8.748 1.00 87.75 90 VAL A N 1
ATOM 627 C CA . VAL A 1 90 ? -2.407 2.657 -7.463 1.00 87.75 90 VAL A CA 1
ATOM 628 C C . VAL A 1 90 ? -2.480 3.726 -6.369 1.00 87.75 90 VAL A C 1
ATOM 630 O O . VAL A 1 90 ? -3.473 3.813 -5.646 1.00 87.75 90 VAL A O 1
ATOM 633 N N . ALA A 1 91 ? -1.465 4.589 -6.269 1.00 84.94 91 ALA A N 1
ATOM 634 C CA . ALA A 1 91 ? -1.458 5.668 -5.284 1.00 84.94 91 ALA A CA 1
ATOM 635 C C . ALA A 1 91 ? -2.597 6.680 -5.511 1.00 84.94 91 ALA A C 1
ATOM 637 O O . ALA A 1 91 ? -3.222 7.122 -4.547 1.00 84.94 91 ALA A O 1
ATOM 638 N N . ALA A 1 92 ? -2.888 7.031 -6.767 1.00 85.69 92 ALA A N 1
ATOM 639 C CA . ALA A 1 92 ? -3.997 7.915 -7.113 1.00 85.69 92 ALA A CA 1
ATOM 640 C C . ALA A 1 92 ? -5.354 7.274 -6.783 1.00 85.69 92 ALA A C 1
ATOM 642 O O . ALA A 1 92 ? -6.208 7.933 -6.192 1.00 85.69 92 ALA A O 1
ATOM 643 N N . ALA A 1 93 ? -5.534 5.986 -7.086 1.00 90.00 93 ALA A N 1
ATOM 644 C CA . ALA A 1 93 ? -6.745 5.243 -6.744 1.00 90.00 93 ALA A CA 1
ATOM 645 C C . ALA A 1 93 ? -6.986 5.211 -5.225 1.00 90.00 93 ALA A C 1
ATOM 647 O O . ALA A 1 93 ? -8.098 5.489 -4.775 1.00 90.00 93 ALA A O 1
ATOM 648 N N . MET A 1 94 ? -5.938 4.961 -4.431 1.00 86.44 94 MET A N 1
ATOM 649 C CA . MET A 1 94 ? -6.008 5.016 -2.966 1.00 86.44 94 MET A CA 1
ATOM 650 C C . MET A 1 94 ? -6.381 6.419 -2.471 1.00 86.44 94 MET A C 1
ATOM 652 O O . MET A 1 94 ? -7.305 6.563 -1.675 1.00 86.44 94 MET A O 1
ATOM 656 N N . ALA A 1 95 ? -5.720 7.466 -2.978 1.00 86.62 95 ALA A N 1
ATOM 657 C CA . ALA A 1 95 ? -6.009 8.846 -2.589 1.00 86.62 95 ALA A CA 1
ATOM 658 C C . ALA A 1 95 ? -7.453 9.257 -2.927 1.00 86.62 95 ALA A C 1
ATOM 660 O O . ALA A 1 95 ? -8.132 9.870 -2.101 1.00 86.62 95 ALA A O 1
ATOM 661 N N . LEU A 1 96 ? -7.949 8.882 -4.111 1.00 90.94 96 LEU A N 1
ATOM 662 C CA . LEU A 1 96 ? -9.334 9.120 -4.523 1.00 90.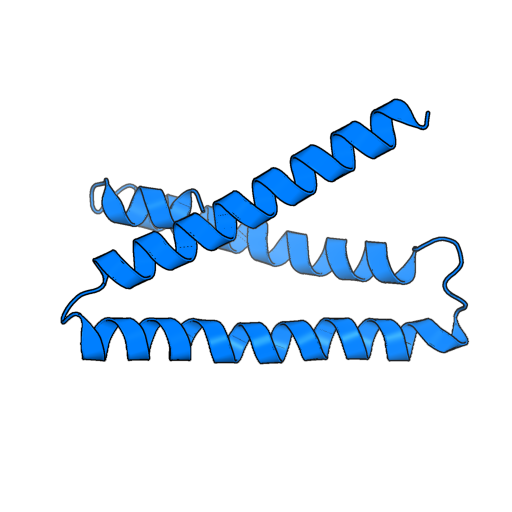94 96 LEU A CA 1
ATOM 663 C C . LEU A 1 96 ? -10.328 8.337 -3.660 1.00 90.94 96 LEU A C 1
ATOM 665 O O . LEU A 1 96 ? -11.360 8.890 -3.277 1.00 90.94 96 LEU A O 1
ATOM 669 N N . GLY A 1 97 ? -10.017 7.085 -3.320 1.00 89.62 97 GLY A N 1
ATOM 670 C CA . GLY A 1 97 ? -10.812 6.265 -2.406 1.00 89.62 97 GLY A CA 1
ATOM 671 C C . GLY A 1 97 ? -10.953 6.920 -1.032 1.00 89.62 97 GLY A C 1
ATOM 672 O O . GLY A 1 97 ? -12.073 7.130 -0.562 1.00 89.62 97 GLY A O 1
ATOM 673 N N . THR A 1 98 ? -9.839 7.349 -0.438 1.00 86.69 98 THR A N 1
ATOM 674 C CA . THR A 1 98 ? -9.824 8.059 0.851 1.00 86.69 98 THR A CA 1
ATOM 675 C C . THR A 1 98 ? -10.546 9.408 0.771 1.00 86.69 98 THR A C 1
ATOM 677 O O . THR A 1 98 ? -11.312 9.768 1.668 1.00 86.69 98 THR A O 1
ATOM 680 N N . ALA A 1 99 ? -10.375 10.158 -0.321 1.00 88.62 99 ALA A N 1
ATOM 681 C CA . ALA A 1 99 ? -11.092 11.414 -0.541 1.00 88.62 99 ALA A CA 1
ATOM 682 C C . ALA A 1 99 ? -12.609 11.195 -0.683 1.00 88.62 99 ALA A C 1
ATOM 684 O O . ALA A 1 99 ? -13.403 11.982 -0.169 1.00 88.62 99 ALA A O 1
ATOM 685 N N . ARG A 1 100 ? -13.039 10.120 -1.351 1.00 90.75 100 ARG A N 1
ATOM 686 C CA . ARG A 1 100 ? -14.457 9.760 -1.464 1.00 90.75 100 ARG A CA 1
ATOM 687 C C . ARG A 1 100 ? -15.029 9.342 -0.114 1.00 90.75 100 ARG A C 1
ATOM 689 O O . ARG A 1 100 ? -16.102 9.818 0.242 1.00 90.75 100 ARG A O 1
ATOM 696 N N . LEU A 1 101 ? -14.316 8.505 0.637 1.00 87.50 101 LEU A N 1
ATOM 697 C CA . LEU A 1 101 ? -14.755 8.050 1.954 1.00 87.50 101 LEU A CA 1
ATOM 698 C C . LEU A 1 101 ? -14.873 9.222 2.935 1.00 87.50 101 LEU A C 1
ATOM 700 O O . LEU A 1 101 ? -15.913 9.388 3.561 1.00 87.50 101 LEU A O 1
ATOM 704 N N . SER A 1 102 ? -13.870 10.102 2.987 1.00 83.38 102 SER A N 1
ATOM 705 C CA . SER A 1 102 ? -13.914 11.295 3.846 1.00 83.38 102 SER A CA 1
ATOM 706 C C . SER A 1 102 ? -15.044 12.263 3.478 1.00 83.38 102 SER A C 1
ATOM 708 O O . SER A 1 102 ? -15.612 12.896 4.364 1.00 83.38 102 SER A O 1
ATOM 710 N N . ARG A 1 103 ? -15.428 12.359 2.196 1.00 84.69 103 ARG A N 1
ATOM 711 C CA . ARG A 1 103 ? -16.617 13.121 1.770 1.00 84.69 103 ARG A CA 1
ATOM 712 C C . ARG A 1 103 ? -17.932 12.461 2.180 1.00 84.69 103 ARG A C 1
ATOM 714 O O . ARG A 1 103 ? -18.892 13.182 2.421 1.00 84.69 103 ARG A O 1
ATOM 721 N N . LEU A 1 104 ? -18.000 11.130 2.199 1.00 83.69 104 LEU A N 1
ATOM 722 C CA . LEU A 1 104 ? -19.201 10.399 2.612 1.00 83.69 104 LEU A CA 1
ATOM 723 C C . LEU A 1 104 ? -19.400 10.469 4.125 1.00 83.69 104 LEU A C 1
ATOM 725 O O . LEU A 1 104 ? -20.515 10.723 4.560 1.00 83.69 104 LEU A O 1
ATOM 729 N N . VAL A 1 105 ? -18.321 10.332 4.900 1.00 84.06 105 VAL A N 1
ATOM 730 C CA . VAL A 1 105 ? -18.348 10.501 6.361 1.00 84.06 105 VAL A CA 1
ATOM 731 C C . VAL A 1 105 ? -18.810 11.916 6.720 1.00 84.06 105 VAL A C 1
ATOM 733 O O . VAL A 1 105 ? -19.801 12.064 7.417 1.00 84.06 105 VAL A O 1
ATOM 736 N N . LYS A 1 106 ? -18.226 12.956 6.103 1.00 74.75 106 LYS A N 1
ATOM 737 C CA . LYS A 1 106 ? -18.649 14.361 6.291 1.00 74.75 106 LYS A CA 1
ATOM 738 C C . LYS A 1 106 ? -20.084 14.696 5.845 1.00 74.75 106 LYS A C 1
ATOM 740 O O . LYS A 1 106 ? -20.503 15.830 6.023 1.00 74.75 106 LYS A O 1
ATOM 745 N N . ARG A 1 107 ? -20.782 13.787 5.157 1.00 66.44 107 ARG A N 1
ATOM 746 C CA . ARG A 1 107 ? -22.189 13.954 4.746 1.00 66.44 107 ARG A CA 1
ATOM 747 C C . ARG A 1 107 ? -23.162 13.175 5.633 1.00 66.44 107 ARG A C 1
ATOM 749 O O . ARG A 1 107 ? -24.364 13.362 5.477 1.00 66.44 107 ARG A O 1
ATOM 756 N N . ALA A 1 108 ? -22.654 12.237 6.430 1.00 59.88 108 ALA A N 1
ATOM 757 C CA . ALA A 1 108 ? -23.440 11.421 7.347 1.00 59.88 108 ALA A CA 1
ATOM 758 C C . ALA A 1 108 ? -23.517 12.039 8.755 1.00 59.88 108 ALA A C 1
ATOM 760 O O . ALA A 1 108 ? -24.428 11.686 9.499 1.00 59.88 108 ALA A O 1
ATOM 761 N N . ASP A 1 109 ? -22.590 12.950 9.068 1.00 47.34 109 ASP A N 1
ATOM 762 C CA . ASP A 1 109 ? -22.658 13.918 10.172 1.00 47.34 109 ASP A CA 1
ATOM 763 C C . ASP A 1 109 ? -23.414 15.189 9.745 1.00 47.34 109 ASP A C 1
ATOM 765 O O . ASP A 1 109 ? -24.144 15.757 10.589 1.00 47.34 109 ASP A O 1
#

Sequence (109 aa):
GAASLALLVVDPLVLPVALVLQGLVRASLMTVLILTLVELPGLDARYAGTASGLFFTAAEVGGVLGPLGLGFLYDVTGGFSAGLYALTAVAAAMALGTARLSRLVKRAD

Secondary structure (DSSP, 8-state):
-HHHHHTTT--TTTHHHHHHHHHHHHHHHHHHHHHHHHT-TT--HHHHHHHHHHHHHHHHHHHHHHHHHHHHHHHHHSSSHHHHHHHHHHHHHHHHHHHHHHHHHHHH-

Radius of gyration: 17.35 Å; chains: 1; bounding box: 44×28×44 Å

Foldseek 3Di:
DVLLVVVVPDDPVCNVVSVVVVVVVVVVVVVVVLVCQQPPPPDDPVCSVVSVVVVVVVVVVCVVCLVVVQVVVCVVVVDRPSSSVVVVVVVVVVVVVVVVVVVVVVVVD

pLDDT: mean 80.98, std 10.47, range [47.34, 93.19]